Protein AF-A0A4R9BZ59-F1 (afdb_monomer)

Nearest PDB structures (foldseek):
  1lb2-assembly1_B-2  TM=7.505E-01  e=1.079E+00  Escherichia coli
  6psu-assembly1_M  TM=7.249E-01  e=9.608E-01  Escherichia coli
  8igr-assembly1_G  TM=7.600E-01  e=1.362E+00  Escherichia coli K-12
  3k4g-assembly8_H  TM=7.253E-01  e=2.168E+00  Escherichia coli K-12
  2max-assembly1_A  TM=5.467E-01  e=1.719E+00  Helicobacter pylori J99

pLDDT: mean 79.79, std 21.61, range [37.84, 95.75]

InterPro domains:
  IPR010995 DNA repair Rad51/transcription factor NusA, alpha-helical [SSF47794] (26-73)
  IPR060101 SAM-like helix-hairpin-helix tandem [PF14520] (37-71)

Foldseek 3Di:
DDDDPDDPDDPDDDDDDDLPCQQPVVVVLVADPLLSNQCSVVVNNDLVSLLVDDLVVSCPGGSNDPVNSVSNVVSNVD

Radius of gyration: 13.42 Å; Cα contacts (8 Å, |Δi|>4): 59; chains: 1; bounding box: 24×45×30 Å

Structure (mmCIF, N/CA/C/O backbone):
data_AF-A0A4R9BZ59-F1
#
_entry.id   AF-A0A4R9BZ59-F1
#
loop_
_atom_site.group_PDB
_atom_site.id
_atom_site.type_symbol
_atom_site.label_atom_id
_atom_site.label_alt_id
_atom_site.label_comp_id
_atom_site.label_asym_id
_atom_site.label_entity_id
_atom_site.label_seq_id
_atom_site.pdbx_PDB_ins_code
_atom_site.Cartn_x
_atom_site.Cartn_y
_atom_site.Cartn_z
_atom_site.occupancy
_atom_site.B_iso_or_equiv
_atom_site.auth_seq_id
_atom_site.auth_comp_id
_atom_site.auth_asym_id
_atom_site.auth_atom_id
_atom_site.pdbx_PDB_model_num
ATOM 1 N N . MET A 1 1 ? -5.557 -36.556 -2.128 1.00 48.56 1 MET A N 1
ATOM 2 C CA . MET A 1 1 ? -5.952 -35.147 -1.925 1.00 48.56 1 MET A CA 1
ATOM 3 C C . MET A 1 1 ? -5.352 -34.322 -3.053 1.00 48.56 1 MET A C 1
ATOM 5 O O . MET A 1 1 ? -4.148 -34.098 -3.053 1.00 48.56 1 MET A O 1
ATOM 9 N N . GLY A 1 2 ? -6.155 -34.031 -4.078 1.00 46.62 2 GLY A N 1
ATOM 10 C CA . GLY A 1 2 ? -5.723 -33.371 -5.310 1.00 46.62 2 GLY A CA 1
ATOM 11 C C . GLY A 1 2 ? -5.500 -31.872 -5.119 1.00 46.62 2 GLY A C 1
ATOM 12 O O . GLY A 1 2 ? -6.200 -31.223 -4.348 1.00 46.62 2 GLY A O 1
ATOM 13 N N . LYS A 1 3 ? -4.477 -31.358 -5.804 1.00 51.84 3 LYS A N 1
ATOM 14 C CA . LYS A 1 3 ? -4.207 -29.935 -5.999 1.00 51.84 3 LYS A CA 1
ATOM 15 C C . LYS A 1 3 ? -5.327 -29.329 -6.845 1.00 51.84 3 LYS A C 1
ATOM 17 O O . LYS A 1 3 ? -5.339 -29.574 -8.042 1.00 51.84 3 LYS A O 1
ATOM 22 N N . ASP A 1 4 ? -6.133 -28.459 -6.255 1.00 43.56 4 ASP A N 1
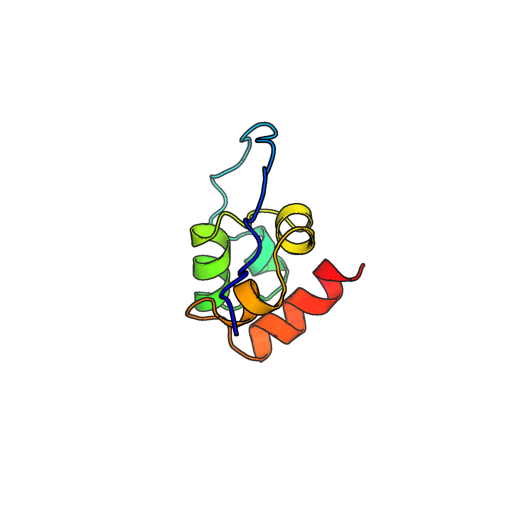ATOM 23 C CA . ASP A 1 4 ? -6.963 -27.508 -6.995 1.00 43.56 4 ASP A CA 1
ATOM 24 C C . ASP A 1 4 ? -6.692 -26.102 -6.451 1.00 43.56 4 ASP A C 1
ATOM 26 O O . ASP A 1 4 ? -7.478 -25.509 -5.717 1.00 43.56 4 ASP A O 1
ATOM 30 N N . ALA A 1 5 ? -5.513 -25.569 -6.787 1.00 49.91 5 ALA A N 1
ATOM 31 C CA . ALA A 1 5 ? -5.287 -24.133 -6.726 1.00 49.91 5 ALA A CA 1
ATOM 32 C C . ALA A 1 5 ? -6.019 -23.534 -7.929 1.00 49.91 5 ALA A C 1
ATOM 34 O O . ALA A 1 5 ? -5.523 -23.577 -9.058 1.00 49.91 5 ALA A O 1
ATOM 35 N N . GLY A 1 6 ? -7.242 -23.070 -7.673 1.00 37.84 6 GLY A N 1
ATOM 36 C CA . GLY A 1 6 ? -8.097 -22.403 -8.639 1.00 37.84 6 GLY A CA 1
ATOM 37 C C . GLY A 1 6 ? -7.317 -21.369 -9.445 1.00 37.84 6 GLY A C 1
ATOM 38 O O . GLY A 1 6 ? -6.721 -20.434 -8.916 1.00 37.84 6 GLY A O 1
ATOM 39 N N . ARG A 1 7 ? -7.321 -21.603 -10.752 1.00 42.59 7 ARG A N 1
ATOM 40 C CA . ARG A 1 7 ? -6.905 -20.715 -11.828 1.00 42.59 7 ARG A CA 1
ATOM 41 C C . ARG A 1 7 ? -7.461 -19.307 -11.589 1.00 42.59 7 ARG A C 1
ATOM 43 O O . ARG A 1 7 ? -8.670 -19.119 -11.664 1.00 42.59 7 ARG A O 1
ATOM 50 N N . ALA A 1 8 ? -6.587 -18.330 -11.354 1.00 42.31 8 ALA A N 1
ATOM 51 C CA . ALA A 1 8 ? -6.945 -16.919 -11.448 1.00 42.31 8 ALA A CA 1
ATOM 52 C C . ALA A 1 8 ? -7.322 -16.631 -12.910 1.00 42.31 8 ALA A C 1
ATOM 54 O O . ALA A 1 8 ? -6.459 -16.542 -13.785 1.00 42.31 8 ALA A O 1
ATOM 55 N N . THR A 1 9 ? -8.619 -16.617 -13.203 1.00 42.31 9 THR A N 1
ATOM 56 C CA . THR A 1 9 ? -9.148 -16.285 -14.523 1.00 42.31 9 THR A CA 1
ATOM 57 C C . THR A 1 9 ? -9.320 -14.781 -14.658 1.00 42.31 9 THR A C 1
ATOM 59 O O . THR A 1 9 ? -9.978 -14.162 -13.831 1.00 42.31 9 THR A O 1
ATOM 62 N N . ASP A 1 10 ? -8.753 -14.273 -15.752 1.00 45.09 10 ASP A N 1
ATOM 63 C CA . ASP A 1 10 ? -9.176 -13.102 -16.522 1.00 45.09 10 ASP A CA 1
ATOM 64 C C . ASP A 1 10 ? -9.333 -11.777 -15.759 1.00 45.09 10 ASP A C 1
ATOM 66 O O . ASP A 1 10 ? -10.427 -11.344 -15.409 1.00 45.09 10 ASP A O 1
ATOM 70 N N . ALA A 1 11 ? -8.214 -11.073 -15.579 1.00 45.56 11 ALA A N 1
ATOM 71 C CA . ALA A 1 11 ? -8.259 -9.627 -15.422 1.00 45.56 11 ALA A CA 1
ATOM 72 C C . ALA A 1 11 ? -8.338 -9.002 -16.821 1.00 45.56 11 ALA A C 1
ATOM 74 O O . ALA A 1 11 ? -7.316 -8.783 -17.478 1.00 45.56 11 ALA A O 1
ATOM 75 N N . GLY A 1 12 ? -9.566 -8.739 -17.275 1.00 38.84 12 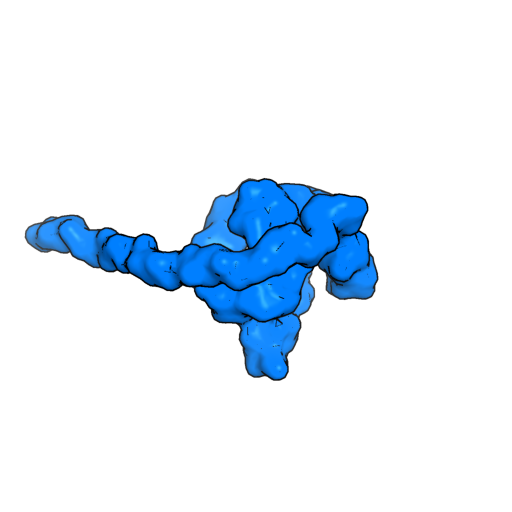GLY A N 1
ATOM 76 C CA . GLY A 1 12 ? -9.837 -7.897 -18.432 1.00 38.84 12 GLY A CA 1
ATOM 77 C C . GLY A 1 12 ? -9.055 -6.586 -18.330 1.00 38.84 12 GLY A C 1
ATOM 78 O O . GLY A 1 12 ? -9.264 -5.776 -17.426 1.00 38.84 12 GLY A O 1
ATOM 79 N N . ALA A 1 13 ? -8.118 -6.400 -19.256 1.00 47.19 13 ALA A N 1
ATOM 80 C CA . ALA A 1 13 ? -7.289 -5.212 -19.358 1.00 47.19 13 ALA A CA 1
ATOM 81 C C . ALA A 1 13 ? -8.139 -4.005 -19.802 1.00 47.19 13 ALA A C 1
ATOM 83 O O . ALA A 1 13 ? -8.356 -3.785 -20.992 1.00 47.19 13 ALA A O 1
ATOM 84 N N . ALA A 1 14 ? -8.620 -3.222 -18.835 1.00 46.72 14 ALA A N 1
ATOM 85 C CA . ALA A 1 14 ? -9.119 -1.862 -19.044 1.00 46.72 14 ALA A CA 1
ATOM 86 C C . ALA A 1 14 ? -7.928 -0.886 -19.247 1.00 46.72 14 ALA A C 1
ATOM 88 O O . ALA A 1 14 ? -6.796 -1.216 -18.879 1.00 46.72 14 ALA A O 1
ATOM 89 N N . PRO A 1 15 ? -8.124 0.275 -19.902 1.00 45.16 15 PRO A N 1
ATOM 90 C CA . PRO A 1 15 ? -7.060 0.978 -20.615 1.00 45.16 15 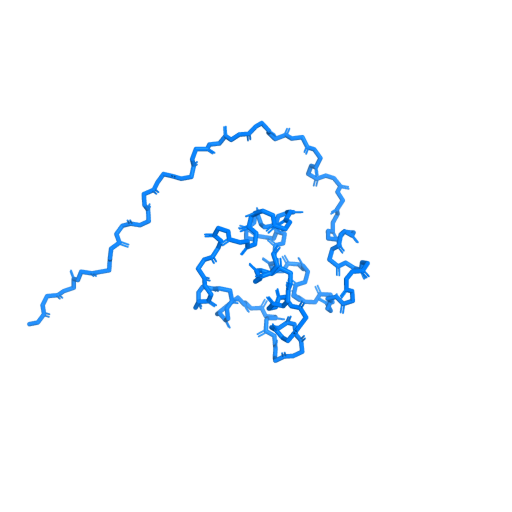PRO A CA 1
ATOM 91 C C . PRO A 1 15 ? -5.978 1.525 -19.678 1.00 45.16 15 PRO A C 1
ATOM 93 O O . PRO A 1 15 ? -6.251 2.274 -18.743 1.00 45.16 15 PRO A O 1
ATOM 96 N N . ARG A 1 16 ? -4.728 1.161 -19.988 1.00 53.44 16 ARG A N 1
ATOM 97 C CA . ARG A 1 16 ? -3.505 1.634 -19.332 1.00 53.44 16 ARG A CA 1
ATOM 98 C C . ARG A 1 16 ? -3.333 3.138 -19.557 1.00 53.44 16 ARG A C 1
ATOM 100 O O . ARG A 1 16 ? -2.766 3.553 -20.563 1.00 53.44 16 ARG A O 1
ATOM 107 N N . GLY A 1 17 ? -3.814 3.939 -18.615 1.00 45.19 17 GLY A N 1
ATOM 108 C CA . GLY A 1 17 ? -3.511 5.362 -18.499 1.00 45.19 17 GLY A CA 1
ATOM 109 C C . GLY A 1 17 ? -3.012 5.673 -17.091 1.00 45.19 17 GLY A C 1
ATOM 110 O O . GLY A 1 17 ? -3.700 5.348 -16.131 1.00 45.19 17 GLY A O 1
ATOM 111 N N . ALA A 1 18 ? -1.839 6.313 -17.008 1.00 45.31 18 ALA A N 1
ATOM 112 C CA . ALA A 1 18 ? -1.131 6.786 -15.807 1.00 45.31 18 ALA A CA 1
ATOM 113 C C . ALA A 1 18 ? -0.265 5.761 -15.036 1.00 45.31 18 ALA A C 1
ATOM 115 O O . ALA A 1 18 ? -0.312 5.686 -13.812 1.00 45.31 18 ALA A O 1
ATOM 116 N N . ALA A 1 19 ? 0.595 5.019 -15.742 1.00 44.94 19 ALA A N 1
ATOM 117 C CA . ALA A 1 19 ? 1.652 4.197 -15.133 1.00 44.94 19 ALA A CA 1
ATOM 118 C C . ALA A 1 19 ? 2.823 5.015 -14.530 1.00 44.94 19 ALA A C 1
ATOM 120 O O . ALA A 1 19 ? 3.731 4.429 -13.952 1.00 44.94 19 ALA A O 1
ATOM 121 N N . ASP A 1 20 ? 2.805 6.349 -14.629 1.00 41.88 20 ASP A N 1
ATOM 122 C CA . ASP A 1 20 ? 3.978 7.202 -14.374 1.00 41.88 20 ASP A CA 1
ATOM 123 C C . ASP A 1 20 ? 4.033 7.854 -12.979 1.00 41.88 20 ASP A C 1
ATOM 125 O O . ASP A 1 20 ? 4.814 8.773 -12.745 1.00 41.88 20 ASP A O 1
ATOM 129 N N . ALA A 1 21 ? 3.225 7.397 -12.019 1.00 49.00 21 ALA A N 1
ATOM 130 C CA . ALA A 1 21 ? 3.292 7.877 -10.640 1.00 49.00 21 ALA A CA 1
ATOM 131 C C . ALA A 1 21 ? 3.680 6.728 -9.703 1.00 49.00 21 ALA A C 1
ATOM 133 O O . ALA A 1 21 ? 2.796 6.068 -9.164 1.00 49.00 21 ALA A O 1
ATOM 134 N N . ASP A 1 22 ? 4.990 6.511 -9.519 1.00 57.97 22 ASP A N 1
ATOM 135 C CA . ASP A 1 22 ? 5.687 5.483 -8.710 1.00 57.97 22 ASP A CA 1
ATOM 136 C C . ASP A 1 22 ? 5.164 5.297 -7.262 1.00 57.97 22 ASP A C 1
ATOM 138 O O . ASP A 1 22 ? 5.849 5.521 -6.259 1.00 57.97 22 ASP A O 1
ATOM 142 N N . GLY A 1 23 ? 3.908 4.883 -7.118 1.00 66.94 23 GLY A N 1
ATOM 143 C CA . GLY A 1 23 ? 3.206 4.802 -5.849 1.00 66.94 23 GLY A CA 1
ATOM 144 C C . GLY A 1 23 ? 2.888 6.161 -5.223 1.00 66.94 23 GLY A C 1
ATOM 145 O O . GLY A 1 23 ? 2.838 6.226 -3.999 1.00 66.94 23 GLY A O 1
ATOM 146 N N . ALA A 1 24 ? 2.670 7.233 -5.998 1.00 86.81 24 ALA A N 1
ATOM 147 C CA . ALA A 1 24 ? 2.289 8.539 -5.432 1.00 86.81 24 ALA A CA 1
ATOM 148 C C . ALA A 1 24 ? 0.964 8.463 -4.651 1.00 86.81 24 ALA A C 1
ATOM 150 O O . ALA A 1 24 ? 0.880 8.978 -3.537 1.00 86.81 24 ALA A O 1
ATOM 151 N N . LEU A 1 25 ? -0.020 7.730 -5.190 1.00 90.88 25 LEU A N 1
ATOM 152 C CA . LEU A 1 25 ? -1.247 7.354 -4.480 1.00 90.88 25 LEU A CA 1
ATOM 153 C C . LEU A 1 2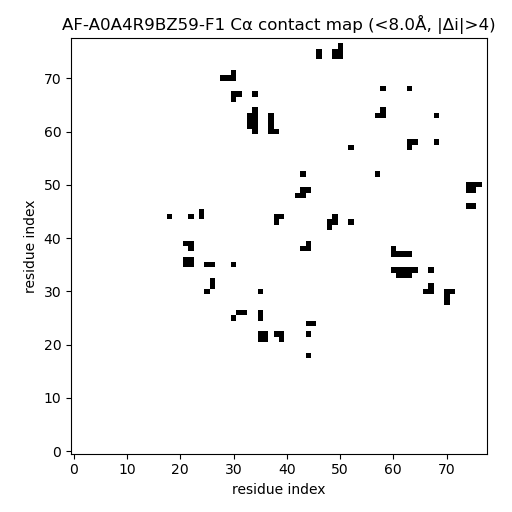5 ? -0.905 6.701 -3.136 1.00 90.88 25 LEU A C 1
ATOM 155 O O . LEU A 1 25 ? -1.283 7.182 -2.075 1.00 90.88 25 LEU A O 1
ATOM 159 N N . TRP A 1 26 ? -0.105 5.638 -3.174 1.00 93.56 26 TRP A N 1
ATOM 160 C CA . TRP A 1 26 ? 0.265 4.885 -1.979 1.00 93.56 26 TRP A CA 1
ATOM 161 C C . TRP A 1 26 ? 1.092 5.709 -0.984 1.00 93.56 26 TRP A C 1
ATOM 163 O O . TRP A 1 26 ? 1.024 5.478 0.219 1.00 93.56 26 TRP A O 1
ATOM 173 N N . ALA A 1 27 ? 1.871 6.680 -1.457 1.00 93.88 27 ALA A N 1
ATOM 174 C CA . ALA A 1 27 ? 2.615 7.595 -0.605 1.00 93.88 27 ALA A CA 1
ATOM 175 C C . ALA A 1 27 ? 1.675 8.556 0.134 1.00 93.88 27 ALA A C 1
ATOM 177 O O . ALA A 1 27 ? 1.868 8.761 1.332 1.00 93.88 27 ALA A O 1
ATOM 178 N N . ALA A 1 28 ? 0.647 9.078 -0.544 1.00 93.94 28 ALA A N 1
ATOM 179 C CA . ALA A 1 28 ? -0.384 9.917 0.068 1.00 93.94 28 ALA A CA 1
ATOM 180 C C . ALA A 1 28 ? -1.177 9.158 1.148 1.00 93.94 28 ALA A C 1
ATOM 182 O O . ALA A 1 28 ? -1.477 9.718 2.198 1.00 93.94 28 ALA A O 1
ATOM 183 N N . GLU A 1 29 ? -1.401 7.857 0.945 1.00 94.19 29 GLU A N 1
ATOM 184 C CA . GLU A 1 29 ? -2.037 6.956 1.922 1.00 94.19 29 GLU A CA 1
ATOM 185 C C . GLU A 1 29 ? -1.106 6.519 3.074 1.00 94.19 29 GLU A C 1
ATOM 187 O O . GLU A 1 29 ? -1.469 5.711 3.936 1.00 94.19 29 GLU A O 1
ATOM 192 N N . GLY A 1 30 ? 0.135 7.015 3.107 1.00 95.12 30 GLY A N 1
ATOM 193 C CA . GLY A 1 30 ? 1.104 6.685 4.153 1.00 95.12 30 GLY A CA 1
ATOM 194 C C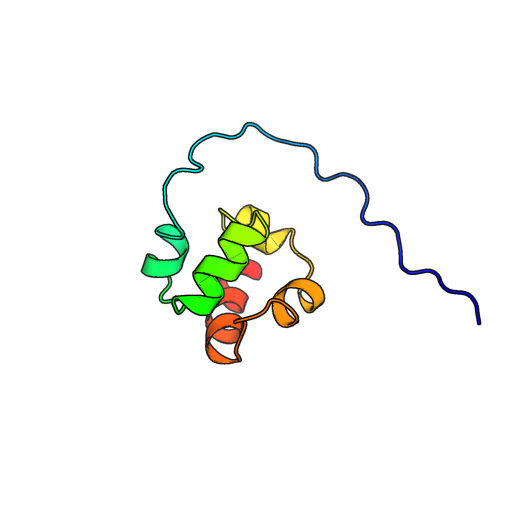 . GLY A 1 30 ? 1.624 5.243 4.097 1.00 95.12 30 GLY A C 1
ATOM 195 O O . GLY A 1 30 ? 2.131 4.727 5.097 1.00 95.12 30 GLY A O 1
ATOM 196 N N . ILE A 1 31 ? 1.522 4.572 2.945 1.00 95.69 31 ILE A N 1
ATOM 197 C CA . ILE A 1 31 ? 2.093 3.237 2.731 1.00 95.69 31 ILE A CA 1
ATOM 198 C C . ILE A 1 31 ? 3.624 3.355 2.684 1.00 95.69 31 ILE A C 1
ATOM 200 O O . ILE A 1 31 ? 4.142 4.199 1.952 1.00 95.69 31 ILE A O 1
ATOM 204 N N . PRO A 1 32 ? 4.393 2.526 3.416 1.00 94.25 32 PRO A N 1
ATOM 205 C CA . PRO A 1 32 ? 5.854 2.623 3.456 1.00 94.25 32 PRO A CA 1
ATOM 206 C C . PRO A 1 32 ? 6.511 2.218 2.124 1.00 94.25 32 PRO A C 1
ATOM 208 O O . PRO A 1 32 ? 5.990 1.370 1.398 1.00 94.25 32 PRO A O 1
ATOM 211 N N . SER A 1 33 ? 7.691 2.779 1.818 1.00 93.75 33 SER A N 1
ATOM 212 C CA . SER A 1 33 ? 8.374 2.608 0.517 1.00 93.75 33 SER A CA 1
ATOM 213 C C . SER A 1 33 ? 8.511 1.153 0.032 1.00 93.75 33 SER A C 1
ATOM 215 O O . SER A 1 33 ? 8.263 0.925 -1.152 1.00 93.75 33 SER A O 1
ATOM 217 N N . PRO A 1 34 ? 8.850 0.154 0.878 1.00 94.38 34 PRO A N 1
ATOM 218 C CA . PRO A 1 34 ? 8.920 -1.243 0.440 1.00 94.38 34 PRO A CA 1
ATOM 219 C C . PRO A 1 34 ? 7.577 -1.783 -0.064 1.00 94.38 34 PRO A C 1
ATOM 221 O O . PRO A 1 34 ? 7.528 -2.400 -1.124 1.00 94.38 34 PRO A O 1
ATOM 224 N N . ALA A 1 35 ? 6.484 -1.488 0.644 1.00 95.38 35 ALA A N 1
ATOM 225 C CA . ALA A 1 35 ? 5.146 -1.919 0.257 1.00 95.38 35 ALA A CA 1
ATOM 226 C C . ALA A 1 35 ? 4.663 -1.201 -1.010 1.00 95.38 35 ALA A C 1
ATOM 228 O O . ALA A 1 35 ? 4.109 -1.848 -1.890 1.00 95.38 35 ALA A O 1
ATOM 229 N N . ARG A 1 36 ? 4.948 0.102 -1.167 1.00 95.00 36 ARG A N 1
ATOM 230 C CA . ARG A 1 36 ? 4.610 0.837 -2.403 1.00 95.00 36 ARG A CA 1
ATOM 231 C C . ARG A 1 36 ? 5.266 0.216 -3.630 1.00 95.00 36 ARG A C 1
ATOM 233 O O . ARG A 1 36 ? 4.591 -0.029 -4.623 1.00 95.00 36 ARG A O 1
ATOM 240 N N . ARG A 1 37 ? 6.566 -0.091 -3.540 1.00 93.69 37 ARG A N 1
ATOM 241 C CA . ARG A 1 37 ? 7.301 -0.772 -4.616 1.00 93.69 37 ARG A CA 1
ATOM 242 C C . ARG A 1 37 ? 6.696 -2.133 -4.936 1.00 93.69 37 ARG A C 1
ATOM 244 O O . ARG A 1 37 ? 6.609 -2.486 -6.104 1.00 93.69 37 ARG A O 1
ATOM 251 N N . ALA A 1 38 ? 6.273 -2.874 -3.916 1.00 95.06 38 ALA A N 1
ATOM 252 C CA . ALA A 1 38 ? 5.653 -4.178 -4.097 1.00 95.06 38 ALA A CA 1
ATOM 253 C C . ALA A 1 38 ? 4.284 -4.086 -4.792 1.00 95.06 38 ALA A C 1
ATOM 255 O O . ALA A 1 38 ? 4.010 -4.887 -5.679 1.00 95.06 38 ALA A O 1
ATOM 256 N N . LEU A 1 39 ? 3.461 -3.091 -4.443 1.00 94.38 39 LEU A N 1
ATOM 257 C CA . LEU A 1 39 ? 2.173 -2.834 -5.097 1.00 94.38 39 LEU A CA 1
ATOM 258 C C . LEU A 1 39 ? 2.366 -2.457 -6.569 1.00 94.38 39 LEU A C 1
ATOM 260 O O . LEU A 1 39 ? 1.764 -3.078 -7.439 1.00 94.38 39 LEU A O 1
ATOM 264 N N . VAL A 1 40 ? 3.270 -1.514 -6.855 1.00 93.50 40 VAL A N 1
ATOM 265 C CA . VAL A 1 40 ? 3.591 -1.100 -8.231 1.00 93.50 40 VAL A CA 1
ATOM 266 C C . VAL A 1 40 ? 4.138 -2.275 -9.045 1.00 93.50 40 VAL A C 1
ATOM 268 O O . VAL A 1 40 ? 3.671 -2.523 -10.153 1.00 93.50 40 VAL A O 1
ATOM 271 N N . ALA A 1 41 ? 5.066 -3.054 -8.481 1.00 91.56 41 ALA A N 1
ATOM 272 C CA . ALA A 1 41 ? 5.613 -4.240 -9.139 1.00 91.56 41 ALA A CA 1
ATOM 273 C C . ALA A 1 41 ? 4.560 -5.338 -9.383 1.00 91.56 41 ALA A C 1
ATOM 275 O O . ALA A 1 41 ? 4.696 -6.108 -10.329 1.00 91.56 41 ALA A O 1
ATOM 276 N N . ALA A 1 42 ? 3.515 -5.404 -8.553 1.00 92.44 42 ALA A N 1
ATOM 277 C CA . ALA A 1 42 ? 2.384 -6.316 -8.711 1.00 92.44 42 ALA A CA 1
ATOM 278 C C . ALA A 1 42 ? 1.275 -5.771 -9.635 1.00 92.44 42 ALA A C 1
ATOM 280 O O . ALA A 1 42 ? 0.253 -6.431 -9.802 1.00 92.44 42 ALA A O 1
ATOM 281 N N . GLY A 1 43 ? 1.450 -4.581 -10.226 1.00 92.12 43 GLY A N 1
ATOM 282 C CA . GLY A 1 43 ? 0.443 -3.941 -11.079 1.00 92.12 43 GLY A CA 1
ATOM 283 C C . GLY A 1 43 ? -0.745 -3.349 -10.315 1.00 92.12 43 GLY A C 1
ATOM 284 O O . GLY A 1 43 ? -1.760 -3.029 -10.922 1.00 92.12 43 GLY A O 1
ATOM 285 N N . ILE A 1 44 ? -0.629 -3.190 -8.996 1.00 94.19 44 ILE A N 1
ATOM 286 C CA . ILE A 1 44 ? -1.653 -2.587 -8.142 1.00 94.19 44 ILE A CA 1
ATOM 287 C C . ILE A 1 44 ? -1.384 -1.083 -8.090 1.00 94.19 44 ILE A C 1
ATOM 289 O O . ILE A 1 44 ? -0.618 -0.590 -7.254 1.00 94.19 44 ILE A O 1
ATOM 293 N N . LEU A 1 45 ? -1.969 -0.358 -9.043 1.00 91.75 45 LEU A N 1
ATOM 294 C CA . LEU A 1 45 ? -1.718 1.072 -9.247 1.00 91.75 45 LEU A CA 1
ATOM 295 C C . LEU A 1 45 ? -2.858 1.946 -8.716 1.00 91.75 45 LEU A C 1
ATOM 297 O O . LEU A 1 45 ? -2.657 3.130 -8.456 1.00 91.75 45 LEU A O 1
ATOM 301 N N . THR A 1 46 ? -4.036 1.357 -8.515 1.00 93.06 46 THR A N 1
ATOM 302 C CA . THR A 1 46 ? -5.241 2.040 -8.039 1.00 93.06 46 THR A CA 1
ATOM 303 C C . THR A 1 46 ? -5.886 1.311 -6.858 1.00 93.06 46 THR A C 1
ATOM 305 O O . THR A 1 46 ? -5.614 0.136 -6.599 1.00 93.06 46 THR A O 1
ATOM 308 N N . VAL A 1 47 ? -6.782 1.998 -6.136 1.00 94.69 47 VAL A N 1
ATOM 309 C CA . VAL A 1 47 ? -7.610 1.378 -5.081 1.00 94.69 47 VAL A CA 1
ATOM 310 C C . VAL A 1 47 ? -8.486 0.262 -5.654 1.00 94.69 47 VAL A C 1
ATOM 312 O O . VAL A 1 47 ? -8.681 -0.762 -5.007 1.00 94.69 47 VAL A O 1
ATOM 315 N N . GLU A 1 48 ? -8.961 0.415 -6.887 1.00 92.50 48 GLU A N 1
ATOM 316 C CA . GLU A 1 48 ? -9.759 -0.612 -7.551 1.00 92.50 48 GLU A CA 1
ATOM 317 C C . GLU A 1 48 ? -8.935 -1.883 -7.835 1.00 92.50 48 GLU A C 1
ATOM 319 O O . GLU A 1 48 ? -9.405 -2.992 -7.580 1.00 92.50 48 GLU A O 1
ATOM 324 N N . ASP A 1 49 ? -7.674 -1.751 -8.263 1.00 94.38 49 ASP A N 1
ATOM 325 C CA . ASP A 1 49 ? -6.770 -2.905 -8.407 1.00 94.38 49 ASP A CA 1
ATOM 326 C C . ASP A 1 49 ? -6.534 -3.598 -7.058 1.00 94.38 49 ASP A C 1
ATOM 328 O O . ASP A 1 49 ? -6.517 -4.825 -6.965 1.00 94.38 49 ASP A O 1
ATOM 332 N N . LEU A 1 50 ? -6.398 -2.809 -5.987 1.00 95.75 50 LEU A N 1
ATOM 333 C CA . LEU A 1 50 ? -6.205 -3.307 -4.627 1.00 95.75 50 LEU A CA 1
ATOM 334 C C . LEU A 1 50 ? -7.434 -4.084 -4.111 1.00 95.75 50 LEU A C 1
ATOM 336 O O . LEU A 1 50 ? -7.273 -5.081 -3.400 1.00 95.75 50 LEU A O 1
ATOM 340 N N . ARG A 1 51 ? -8.649 -3.648 -4.468 1.00 95.19 51 ARG A N 1
ATOM 341 C CA . ARG A 1 51 ? -9.916 -4.333 -4.145 1.00 95.19 51 ARG A CA 1
ATOM 342 C C . ARG A 1 51 ? -10.060 -5.657 -4.888 1.00 95.19 51 ARG A C 1
ATOM 344 O O . ARG A 1 51 ? -10.555 -6.624 -4.318 1.00 95.19 51 ARG A O 1
ATOM 351 N N . ARG A 1 52 ? -9.583 -5.716 -6.134 1.00 95.00 52 ARG A N 1
ATOM 352 C CA . ARG A 1 52 ? -9.561 -6.945 -6.946 1.00 95.00 52 ARG A CA 1
ATOM 353 C C . ARG A 1 52 ? -8.472 -7.925 -6.518 1.00 95.00 52 ARG A C 1
ATOM 355 O O . ARG A 1 52 ? -8.586 -9.117 -6.791 1.00 95.00 52 ARG A O 1
ATOM 362 N N . ALA A 1 53 ? -7.418 -7.441 -5.865 1.00 93.62 53 ALA A N 1
ATOM 363 C CA . ALA A 1 53 ? -6.320 -8.275 -5.411 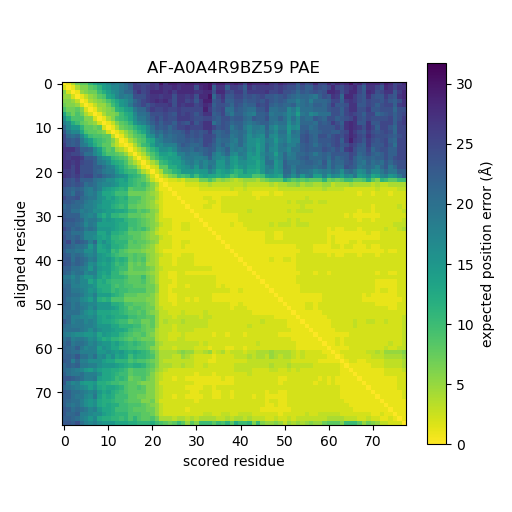1.00 93.62 53 ALA A CA 1
ATOM 364 C C . ALA A 1 53 ? -6.727 -9.196 -4.248 1.00 93.62 53 ALA A C 1
ATOM 366 O O . ALA A 1 53 ? -7.350 -8.783 -3.260 1.00 93.62 53 ALA A O 1
ATOM 367 N N . ASP A 1 54 ? -6.284 -10.449 -4.349 1.00 93.25 54 ASP A N 1
ATOM 368 C CA . ASP A 1 54 ? -6.441 -11.455 -3.306 1.00 93.25 54 ASP A CA 1
ATOM 369 C C . ASP A 1 54 ? -5.675 -11.038 -2.025 1.00 93.25 54 ASP A C 1
ATOM 371 O O . ASP A 1 54 ? -4.473 -10.745 -2.093 1.00 93.25 54 ASP A O 1
ATOM 375 N N . PRO A 1 55 ? -6.336 -10.989 -0.850 1.00 91.00 55 PRO A N 1
ATOM 376 C CA . PRO A 1 55 ? -5.704 -10.527 0.384 1.00 91.00 55 PRO A CA 1
ATOM 377 C C . PRO A 1 55 ? -4.510 -11.383 0.830 1.00 91.00 55 PRO A C 1
ATOM 379 O O . PRO A 1 55 ? -3.551 -10.839 1.386 1.00 91.00 55 PRO A O 1
ATOM 382 N N . ASP A 1 56 ? -4.530 -12.691 0.566 1.00 92.00 56 ASP A N 1
ATOM 383 C CA . ASP A 1 56 ? -3.426 -13.585 0.915 1.00 92.00 56 ASP A CA 1
ATOM 384 C C . ASP A 1 56 ? -2.241 -13.377 -0.032 1.00 92.00 56 ASP A C 1
ATOM 386 O O . ASP A 1 56 ? -1.082 -13.473 0.376 1.00 92.00 56 ASP A O 1
ATOM 390 N N . VAL A 1 57 ? -2.496 -13.064 -1.308 1.00 91.12 57 VAL A N 1
ATOM 391 C CA . VAL A 1 57 ? -1.454 -12.648 -2.258 1.00 91.12 57 VAL A CA 1
ATOM 392 C C . VAL A 1 57 ? -0.804 -11.345 -1.802 1.00 91.12 57 VAL A C 1
ATOM 394 O O . VAL A 1 57 ? 0.424 -11.293 -1.749 1.00 91.12 57 VAL A O 1
ATOM 397 N N . LEU A 1 58 ? -1.591 -10.340 -1.402 1.00 93.44 58 LEU A N 1
ATOM 398 C CA . LEU A 1 58 ? -1.066 -9.072 -0.883 1.00 93.44 58 LEU A CA 1
ATOM 399 C C . LEU A 1 58 ? -0.146 -9.297 0.320 1.00 93.44 58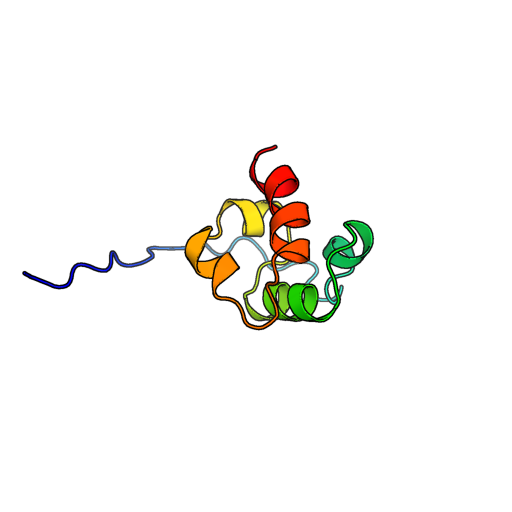 LEU A C 1
ATOM 401 O O . LEU A 1 58 ? 0.982 -8.809 0.326 1.00 93.44 58 LEU A O 1
ATOM 405 N N . ALA A 1 59 ? -0.590 -10.090 1.298 1.00 93.38 59 ALA A N 1
ATOM 406 C CA . ALA A 1 59 ? 0.172 -10.377 2.514 1.00 93.38 59 ALA A CA 1
ATOM 407 C C . ALA A 1 59 ? 1.512 -11.095 2.255 1.00 93.38 59 ALA A C 1
ATOM 409 O O . ALA A 1 59 ? 2.418 -11.026 3.084 1.00 93.38 59 ALA A O 1
ATOM 410 N N . ARG A 1 60 ? 1.654 -11.775 1.109 1.00 94.69 60 ARG A N 1
ATOM 411 C CA . ARG A 1 60 ? 2.885 -12.475 0.704 1.00 94.69 60 ARG A CA 1
ATOM 412 C C . ARG A 1 60 ? 3.847 -11.610 -0.110 1.00 94.69 60 ARG A C 1
ATOM 414 O O . ARG A 1 60 ? 4.967 -12.050 -0.372 1.00 94.69 60 ARG A O 1
ATOM 421 N N . LEU A 1 61 ? 3.450 -10.403 -0.519 1.00 94.94 61 LEU A N 1
ATOM 422 C CA . LEU A 1 61 ? 4.329 -9.508 -1.267 1.00 94.94 61 LEU A CA 1
ATOM 423 C C . LEU A 1 61 ? 5.549 -9.111 -0.420 1.00 94.94 61 LEU A C 1
ATOM 425 O O . LEU A 1 61 ? 5.434 -8.690 0.733 1.00 94.94 61 LEU A O 1
ATOM 429 N N . HIS A 1 62 ? 6.745 -9.216 -1.003 1.00 91.56 62 HIS A N 1
ATOM 430 C CA . HIS A 1 62 ? 7.978 -8.821 -0.326 1.00 91.56 62 HIS A CA 1
ATOM 431 C C . HIS A 1 62 ? 7.943 -7.322 0.012 1.00 91.56 62 HIS A C 1
ATOM 433 O O . HIS A 1 62 ? 7.813 -6.484 -0.875 1.00 91.56 62 HIS A O 1
ATOM 439 N N . GLY A 1 63 ? 8.063 -6.982 1.298 1.00 90.69 63 GLY A N 1
ATOM 440 C CA . GLY A 1 63 ? 7.902 -5.610 1.793 1.00 90.69 63 GLY A CA 1
ATOM 441 C C . GLY A 1 63 ? 6.507 -5.292 2.347 1.00 90.69 63 GLY A C 1
ATOM 442 O O . GLY A 1 63 ? 6.304 -4.185 2.849 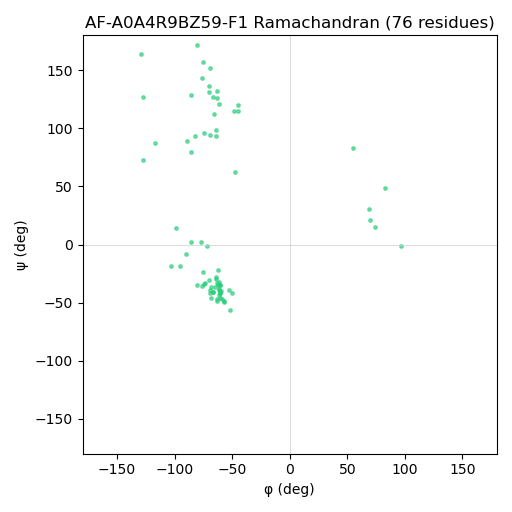1.00 90.69 63 GLY A O 1
ATOM 443 N N . MET A 1 64 ? 5.572 -6.249 2.320 1.00 95.38 64 MET A N 1
ATOM 444 C CA . MET A 1 64 ? 4.238 -6.118 2.912 1.00 95.38 64 MET A CA 1
ATOM 445 C C . MET A 1 64 ? 4.237 -6.481 4.404 1.00 95.38 64 MET A C 1
ATOM 447 O O . MET A 1 64 ? 3.879 -7.580 4.813 1.00 95.38 64 MET A O 1
ATOM 451 N N . GLY A 1 65 ? 4.685 -5.542 5.239 1.00 93.12 65 GLY A N 1
ATOM 452 C CA . GLY A 1 65 ? 4.653 -5.696 6.698 1.00 93.12 65 GLY A CA 1
ATOM 453 C C . GLY A 1 65 ? 3.276 -5.400 7.323 1.00 93.12 65 GLY A C 1
ATOM 454 O O . GLY A 1 65 ? 2.403 -4.835 6.657 1.00 93.12 65 GLY A O 1
ATOM 455 N N . PRO A 1 66 ? 3.090 -5.677 8.632 1.00 94.69 66 PRO A N 1
ATOM 456 C CA . PRO A 1 66 ? 1.838 -5.415 9.354 1.00 94.69 66 PRO A CA 1
ATOM 457 C C . PRO A 1 66 ? 1.332 -3.974 9.208 1.00 94.69 66 PRO A C 1
ATOM 459 O O . PRO A 1 66 ? 0.141 -3.750 9.010 1.00 94.69 66 PRO A O 1
ATOM 462 N N . THR A 1 67 ? 2.245 -2.998 9.225 1.00 95.12 67 THR A N 1
ATOM 463 C CA . THR A 1 67 ? 1.925 -1.578 9.025 1.00 95.12 67 THR A CA 1
ATOM 464 C C . THR A 1 67 ? 1.303 -1.310 7.658 1.00 95.12 67 THR A C 1
ATOM 466 O O . THR A 1 67 ? 0.343 -0.551 7.566 1.00 95.12 67 THR A O 1
ATOM 469 N N . ALA A 1 68 ? 1.817 -1.933 6.594 1.00 95.62 68 ALA A N 1
ATOM 470 C CA . ALA A 1 68 ? 1.268 -1.756 5.254 1.00 95.62 68 ALA A CA 1
ATOM 471 C C . ALA A 1 68 ? -0.130 -2.384 5.157 1.00 95.62 68 ALA A C 1
ATOM 473 O O . ALA A 1 68 ? -1.065 -1.723 4.718 1.00 95.62 68 ALA A O 1
ATOM 474 N N . MET A 1 69 ? -0.305 -3.607 5.669 1.00 95.69 69 MET A N 1
ATOM 475 C CA . MET A 1 69 ? -1.608 -4.283 5.669 1.00 95.69 69 MET A CA 1
ATOM 476 C C . MET A 1 69 ? -2.673 -3.521 6.468 1.00 95.69 69 MET A C 1
ATOM 478 O O . MET A 1 69 ? -3.819 -3.436 6.030 1.00 95.69 69 MET A O 1
ATOM 482 N N . ALA A 1 70 ? -2.303 -2.920 7.603 1.00 95.31 70 ALA A N 1
ATOM 483 C CA . ALA A 1 70 ? -3.212 -2.101 8.404 1.00 95.31 70 ALA A CA 1
ATOM 484 C C . ALA A 1 70 ? -3.705 -0.849 7.657 1.00 95.31 70 ALA A C 1
ATOM 486 O O . ALA A 1 70 ? -4.841 -0.431 7.855 1.00 95.31 70 ALA A O 1
ATOM 487 N N . ARG A 1 71 ? -2.868 -0.268 6.787 1.00 95.75 71 ARG A N 1
ATOM 488 C CA . ARG A 1 71 ? -3.225 0.894 5.959 1.00 95.75 71 ARG A CA 1
ATOM 489 C C . ARG A 1 71 ? -4.021 0.513 4.711 1.00 95.75 71 ARG A C 1
ATOM 491 O O . ARG A 1 71 ? -4.916 1.250 4.325 1.00 95.75 71 ARG A O 1
ATOM 498 N N . LEU A 1 72 ? -3.731 -0.640 4.106 1.00 95.31 72 LEU A N 1
ATOM 499 C CA . LEU A 1 72 ? -4.432 -1.104 2.904 1.00 95.31 72 LEU A CA 1
ATOM 500 C C . LEU A 1 72 ? -5.847 -1.609 3.196 1.00 95.31 72 LEU A C 1
ATOM 502 O O . LEU A 1 72 ? -6.725 -1.461 2.351 1.00 95.31 72 LEU A O 1
ATOM 506 N N . ARG A 1 73 ? -6.084 -2.207 4.369 1.00 95.12 73 ARG A N 1
ATOM 507 C CA . ARG A 1 73 ? -7.372 -2.839 4.692 1.00 95.12 73 ARG A CA 1
ATOM 508 C C . ARG A 1 73 ? -8.571 -1.871 4.585 1.00 95.12 73 ARG A C 1
ATOM 510 O O . ARG A 1 73 ? -9.482 -2.195 3.834 1.00 95.12 73 ARG A O 1
ATOM 517 N N . PRO A 1 74 ? -8.561 -0.660 5.179 1.00 95.75 74 PRO A N 1
ATOM 518 C CA . PRO A 1 74 ? -9.674 0.284 5.021 1.00 95.75 74 PRO A CA 1
ATOM 519 C C . PRO A 1 74 ? -9.940 0.712 3.570 1.00 95.75 74 PRO A C 1
ATOM 521 O O . PRO A 1 74 ? -11.089 0.900 3.193 1.00 95.75 74 PRO A O 1
ATOM 524 N N . LEU A 1 75 ? -8.896 0.840 2.742 1.00 94.56 75 LEU A N 1
ATOM 525 C CA . LEU A 1 75 ? -9.030 1.221 1.327 1.00 94.56 75 LEU A CA 1
ATOM 526 C C . LEU A 1 75 ? -9.682 0.109 0.487 1.00 94.56 75 LEU A C 1
ATOM 528 O O . LEU A 1 75 ? -10.366 0.382 -0.504 1.00 94.56 75 LEU A O 1
ATOM 532 N N . ARG A 1 76 ? -9.458 -1.146 0.891 1.00 93.88 76 ARG A N 1
ATOM 533 C CA . ARG A 1 76 ? -10.046 -2.342 0.275 1.00 93.88 76 ARG A CA 1
ATOM 534 C C . ARG A 1 76 ? -11.503 -2.557 0.650 1.00 93.88 76 ARG A C 1
ATOM 536 O O . ARG A 1 76 ? -12.246 -3.071 -0.175 1.00 93.88 76 ARG A O 1
ATOM 543 N N . ASP A 1 77 ? -11.854 -2.223 1.887 1.00 90.94 77 ASP A N 1
ATOM 544 C CA . ASP A 1 77 ? -13.150 -2.572 2.472 1.00 90.94 77 ASP A CA 1
ATOM 545 C C . ASP A 1 77 ? -14.195 -1.444 2.342 1.00 90.94 77 ASP A C 1
ATOM 547 O O . ASP A 1 77 ? -15.388 -1.704 2.502 1.00 90.94 77 ASP A O 1
ATOM 551 N N . GLY A 1 78 ? -13.762 -0.200 2.086 1.00 82.88 78 GLY A N 1
ATOM 552 C CA . GLY A 1 78 ? -14.647 0.900 1.658 1.00 82.88 78 GLY A CA 1
ATOM 553 C C . GLY A 1 78 ? -15.042 0.791 0.194 1.00 82.88 78 GLY A C 1
ATOM 554 O O . GLY A 1 78 ? -15.637 1.749 -0.343 1.00 82.88 78 GLY A O 1
#

Secondary structure (DSSP, 8-state):
------------------TTSTTHHHHHTT--HHHHHHHHHTT--SHHHHHHS-HHHHHHSTT--HHHHHHHHHHHH-

Sequence (78 aa):
MGKDAGRATDAGAAPRGAADADGALWAAEGIPSPARRALVAAGILTVEDLRRADPDVLARLHGMGPTAMARLRPLRDG

Organism: NCBI:txid1259202

Mean predicted aligned error: 9.18 Å

Solvent-accessible surface area (backbone atoms only — not comparable to full-atom values): 4990 Å² total; per-residue (Å²): 138,82,90,77,83,76,77,87,76,78,83,78,84,68,85,94,74,79,90,82,56,93,31,52,68,39,50,77,67,66,39,49,71,53,30,29,53,36,33,50,76,69,67,36,80,47,64,68,46,51,50,73,46,56,69,72,60,54,60,65,36,72,53,42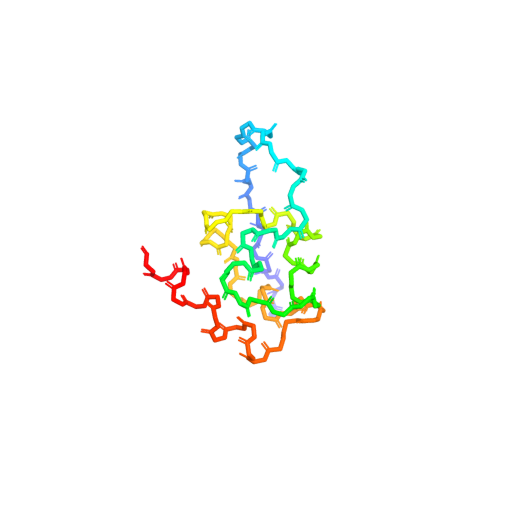,45,73,72,37,52,66,56,48,47,62,64,48,76,108